Protein AF-A0A847D1X9-F1 (afdb_monomer)

Secondary structure (DSSP, 8-state):
-------SS--GGG-EEEEETTEEEEE-PPPPPP------PPP--

InterPro domains:
  IPR002068 Alpha crystallin/Hsp20 domain [PF00011] (1-44)
  IPR002068 Alpha crystallin/Hsp20 domain [PS01031] (1-45)
  IPR008978 HSP20-like chaperone [G3DSA:2.60.40.790] (1-45)
  IPR008978 HSP20-like chaperone [SSF49764] (1-37)

Organism: NCBI:txid82803

Solvent-accessible surface area (backbone atoms only — not comparable to full-atom values): 3425 Å² total; per-residue (Å²): 140,88,87,79,89,77,70,86,88,62,54,78,88,59,54,46,76,50,78,54,97,93,41,80,46,75,46,68,79,77,79,77,74,72,77,71,72,72,84,77,80,80,87,85,134

Structure (mmCIF, N/CA/C/O backbone):
data_AF-A0A847D1X9-F1
#
_entry.id   AF-A0A847D1X9-F1
#
loop_
_atom_site.group_PDB
_atom_site.id
_atom_site.type_symbol
_atom_site.label_atom_id
_atom_site.label_alt_id
_atom_site.label_comp_id
_atom_site.label_asym_id
_atom_site.label_entity_id
_atom_site.label_seq_id
_atom_site.pdbx_PDB_ins_code
_atom_site.Cartn_x
_atom_site.Cartn_y
_atom_site.Cartn_z
_atom_site.occupancy
_atom_site.B_iso_or_equiv
_atom_site.auth_seq_id
_atom_site.auth_comp_id
_atom_site.auth_asym_id
_atom_site.auth_atom_id
_atom_site.pdbx_PDB_model_num
ATOM 1 N N . SER A 1 1 ? 15.257 -1.145 -0.485 1.00 78.06 1 SER A N 1
ATOM 2 C CA . SER A 1 1 ? 13.900 -1.719 -0.591 1.00 78.06 1 SER A CA 1
ATOM 3 C C . SER A 1 1 ? 12.890 -0.678 -0.124 1.00 78.06 1 SER A C 1
ATOM 5 O O . SER A 1 1 ? 13.277 0.249 0.579 1.00 78.06 1 SER A O 1
ATOM 7 N N . ARG A 1 2 ? 11.627 -0.766 -0.557 1.00 91.44 2 ARG A N 1
ATOM 8 C CA . ARG A 1 2 ? 10.528 0.082 -0.066 1.00 91.44 2 ARG A CA 1
ATOM 9 C C . ARG A 1 2 ? 9.434 -0.844 0.444 1.00 91.44 2 ARG A C 1
ATOM 11 O O . ARG A 1 2 ? 9.096 -1.792 -0.256 1.00 91.44 2 ARG A O 1
ATOM 18 N N . SER A 1 3 ? 8.898 -0.548 1.618 1.00 93.94 3 SER A N 1
ATOM 19 C CA . SER A 1 3 ? 7.816 -1.309 2.234 1.00 93.94 3 SER A CA 1
ATOM 20 C C . SER A 1 3 ? 6.826 -0.327 2.840 1.00 93.94 3 SER A C 1
ATOM 22 O O . SER A 1 3 ? 7.237 0.675 3.425 1.00 93.94 3 SER A O 1
ATOM 24 N N . PHE A 1 4 ? 5.537 -0.610 2.692 1.00 91.31 4 PHE A N 1
ATOM 25 C CA . PHE A 1 4 ? 4.455 0.218 3.212 1.00 91.31 4 PHE A CA 1
ATOM 26 C C . PHE A 1 4 ? 3.456 -0.684 3.926 1.00 91.31 4 PHE A C 1
ATOM 28 O O . PHE A 1 4 ? 3.088 -1.733 3.404 1.00 91.31 4 PHE A O 1
ATOM 35 N N . TYR A 1 5 ? 3.027 -0.278 5.117 1.00 92.31 5 TYR A N 1
ATOM 36 C CA . TYR A 1 5 ? 1.923 -0.935 5.803 1.00 92.31 5 TYR A CA 1
ATOM 37 C C . TYR A 1 5 ? 0.603 -0.431 5.219 1.00 92.31 5 TYR A C 1
ATOM 39 O O . TYR A 1 5 ? 0.386 0.778 5.144 1.00 92.31 5 TYR A O 1
ATOM 47 N N . VAL A 1 6 ? -0.259 -1.355 4.803 1.00 89.94 6 VAL A N 1
ATOM 48 C CA . VAL A 1 6 ? -1.512 -1.055 4.090 1.00 89.94 6 VAL A CA 1
ATOM 49 C C . VAL A 1 6 ? -2.767 -1.397 4.896 1.00 89.94 6 VAL A C 1
ATOM 51 O O . VAL A 1 6 ? -3.868 -1.320 4.370 1.00 89.94 6 VAL A O 1
ATOM 54 N N . GLY A 1 7 ? -2.622 -1.727 6.182 1.00 89.44 7 GLY A N 1
ATOM 55 C CA . GLY A 1 7 ? -3.732 -2.169 7.027 1.00 89.44 7 GLY A CA 1
ATOM 56 C C . GLY A 1 7 ? -3.874 -3.690 7.064 1.00 89.44 7 GLY A C 1
ATOM 57 O O . GLY A 1 7 ? -3.101 -4.415 6.441 1.00 89.44 7 GLY A O 1
ATOM 58 N N . LYS A 1 8 ? -4.841 -4.171 7.852 1.00 89.00 8 LYS A N 1
ATOM 59 C CA . LYS A 1 8 ? -5.099 -5.612 8.040 1.00 89.00 8 LYS A CA 1
ATOM 60 C C . LYS A 1 8 ? -6.225 -6.138 7.157 1.00 89.00 8 LYS A C 1
ATOM 62 O O . LYS A 1 8 ? -6.324 -7.346 6.984 1.00 89.00 8 LYS A O 1
ATOM 67 N N . SER A 1 9 ? -7.071 -5.249 6.641 1.00 89.88 9 SER A N 1
ATOM 68 C CA . SER A 1 9 ? -8.260 -5.623 5.867 1.00 89.88 9 SER A CA 1
ATOM 69 C C . SER A 1 9 ? -8.002 -5.660 4.360 1.00 89.88 9 SER A C 1
ATOM 71 O O . SER A 1 9 ? -8.910 -5.983 3.604 1.00 89.88 9 SER A O 1
ATOM 73 N N . ILE A 1 10 ? -6.789 -5.303 3.928 1.00 91.25 10 ILE A N 1
ATOM 74 C CA . ILE A 1 10 ? -6.363 -5.334 2.529 1.00 91.25 10 ILE A CA 1
ATOM 75 C C . ILE A 1 10 ? -5.757 -6.699 2.228 1.00 91.25 10 ILE A C 1
ATOM 77 O O . ILE A 1 10 ? -4.823 -7.129 2.907 1.00 91.25 10 ILE A O 1
ATOM 81 N N . THR A 1 11 ? -6.272 -7.353 1.194 1.00 93.00 11 THR A N 1
ATOM 82 C CA . THR A 1 11 ? -5.737 -8.613 0.673 1.00 93.00 11 THR A CA 1
ATOM 83 C C . THR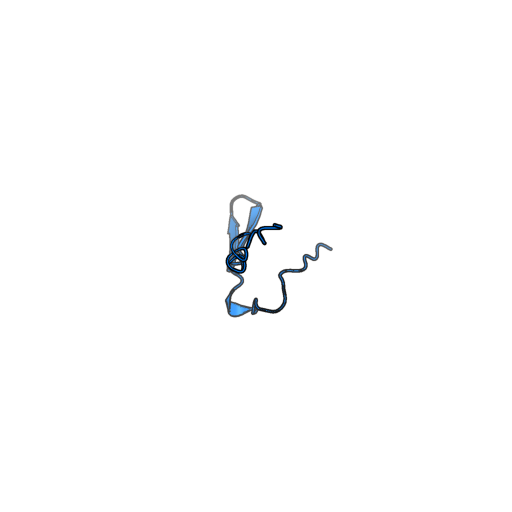 A 1 11 ? -4.859 -8.370 -0.554 1.00 93.00 11 THR A C 1
ATOM 85 O O . THR A 1 11 ? -4.828 -7.269 -1.105 1.00 93.00 11 THR A O 1
ATOM 88 N N . GLU A 1 12 ? -4.119 -9.386 -0.995 1.00 90.81 12 GLU A N 1
ATOM 89 C CA . GLU A 1 12 ? -3.266 -9.275 -2.187 1.00 90.81 12 GLU A CA 1
ATOM 90 C C . GLU A 1 12 ? -4.081 -8.962 -3.455 1.00 90.81 12 GLU A C 1
ATOM 92 O O . GLU A 1 12 ? -3.648 -8.147 -4.270 1.00 90.81 12 GLU A O 1
ATOM 97 N N . ASP A 1 13 ? -5.293 -9.515 -3.568 1.00 94.56 13 ASP A N 1
ATOM 98 C CA . ASP A 1 13 ? -6.198 -9.313 -4.709 1.00 94.56 13 ASP A CA 1
ATOM 99 C C . ASP A 1 13 ? -6.717 -7.865 -4.824 1.00 94.56 13 ASP A C 1
ATOM 101 O O . ASP A 1 13 ? -7.096 -7.407 -5.907 1.00 94.56 13 ASP A O 1
ATOM 105 N N . ASP A 1 14 ? -6.702 -7.109 -3.722 1.00 92.50 14 ASP A N 1
ATOM 106 C CA . ASP A 1 14 ? -7.108 -5.700 -3.688 1.00 92.50 14 ASP A CA 1
ATOM 107 C C . ASP A 1 14 ? -6.035 -4.759 -4.262 1.00 92.50 14 ASP A C 1
ATOM 109 O O . ASP A 1 14 ? -6.317 -3.598 -4.589 1.00 92.50 14 ASP A O 1
ATOM 113 N N . ILE A 1 15 ? -4.791 -5.233 -4.385 1.00 93.81 15 ILE A N 1
ATOM 114 C CA . ILE A 1 15 ? -3.644 -4.427 -4.797 1.00 93.81 15 ILE A CA 1
ATOM 115 C C . ILE A 1 15 ? -3.520 -4.452 -6.320 1.00 93.81 15 ILE A C 1
ATOM 117 O O . ILE A 1 15 ? -3.256 -5.47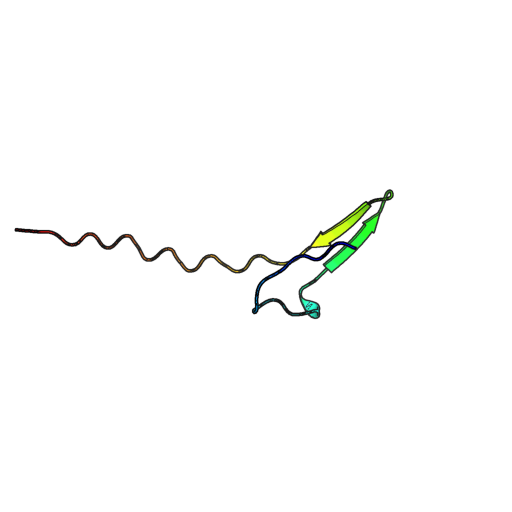9 -6.940 1.00 93.81 15 ILE A O 1
ATOM 121 N N . LYS A 1 16 ? -3.628 -3.279 -6.949 1.00 96.38 16 LYS A N 1
ATOM 122 C CA . LYS A 1 16 ? -3.440 -3.127 -8.400 1.00 96.38 16 LYS A CA 1
ATOM 123 C C . LYS A 1 16 ? -2.133 -2.410 -8.692 1.00 96.38 16 LYS A C 1
ATOM 125 O O . LYS A 1 16 ? -1.861 -1.363 -8.109 1.00 96.38 16 LYS A O 1
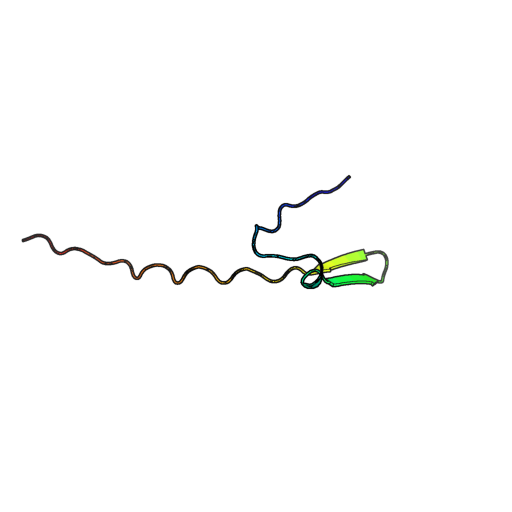ATOM 130 N N . ALA A 1 17 ? -1.348 -2.923 -9.634 1.00 96.62 17 ALA A N 1
ATOM 131 C CA . ALA A 1 17 ? -0.088 -2.312 -10.045 1.00 96.62 17 ALA A CA 1
ATOM 132 C C . ALA A 1 17 ? -0.022 -2.106 -11.563 1.00 96.62 17 ALA A C 1
ATOM 134 O O . ALA A 1 17 ? -0.507 -2.928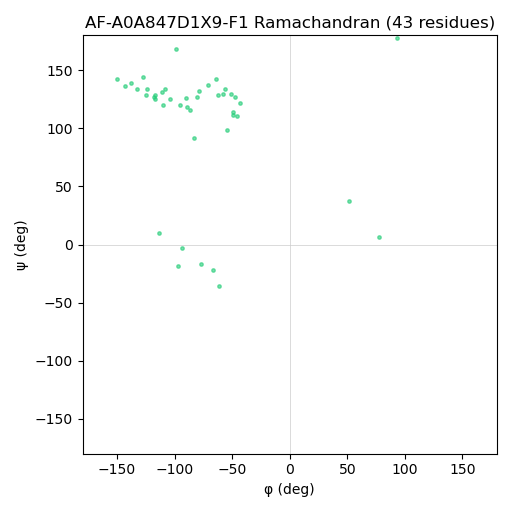 -12.339 1.00 96.62 17 ALA A O 1
ATOM 135 N N . LYS A 1 18 ? 0.597 -1.003 -11.990 1.00 98.06 18 LYS A N 1
ATOM 136 C CA . LYS A 1 18 ? 0.860 -0.692 -13.399 1.00 98.06 18 LYS A CA 1
ATOM 137 C C . LYS A 1 18 ? 2.214 -0.009 -13.540 1.00 98.06 18 LYS A C 1
ATOM 139 O O . LYS 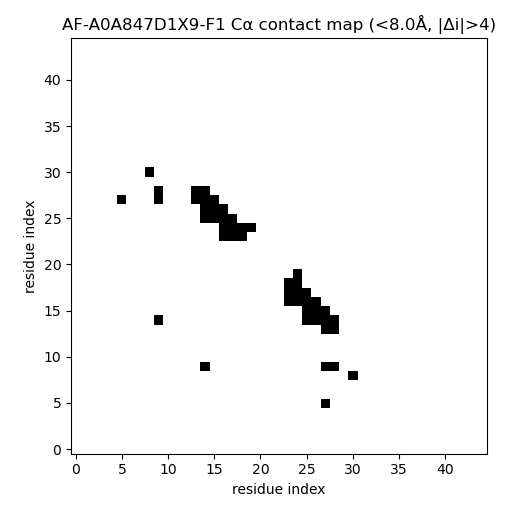A 1 18 ? 2.520 0.905 -12.778 1.00 98.06 18 LYS A O 1
ATOM 144 N N . PHE A 1 19 ? 3.000 -0.416 -14.533 1.00 97.94 19 PHE A N 1
ATOM 145 C CA . PHE A 1 19 ? 4.237 0.263 -14.911 1.00 97.94 19 PHE A CA 1
ATOM 146 C C . PHE A 1 19 ? 4.061 0.941 -16.268 1.00 97.94 19 PHE A C 1
ATOM 148 O O . PHE A 1 19 ? 3.757 0.283 -17.259 1.00 97.94 19 PHE A O 1
ATOM 155 N N . GLU A 1 20 ? 4.217 2.260 -16.309 1.00 98.25 20 GLU A N 1
ATOM 156 C CA . GLU A 1 20 ? 4.074 3.050 -17.533 1.00 98.25 20 GLU A CA 1
ATOM 157 C C . GLU A 1 20 ? 4.973 4.287 -17.481 1.00 98.25 20 GLU A C 1
ATOM 159 O O . GLU A 1 20 ? 5.139 4.893 -16.424 1.00 98.25 20 GLU A O 1
ATOM 164 N N . ASN A 1 21 ? 5.565 4.666 -18.619 1.00 97.56 21 ASN A N 1
ATOM 165 C CA . ASN A 1 21 ? 6.420 5.855 -18.755 1.00 97.56 21 ASN A CA 1
ATOM 166 C C . ASN A 1 21 ? 7.550 5.942 -17.704 1.00 97.56 21 ASN A C 1
ATOM 168 O O . ASN A 1 21 ? 7.854 7.018 -17.197 1.00 97.56 21 ASN A O 1
ATOM 172 N N . GLY A 1 22 ? 8.147 4.800 -17.340 1.00 98.06 22 GLY A N 1
ATOM 173 C CA . GLY A 1 22 ? 9.208 4.729 -16.328 1.00 98.06 22 GLY A CA 1
ATOM 174 C C . GLY A 1 22 ? 8.726 4.819 -14.874 1.00 98.06 22 GLY A C 1
ATOM 175 O O . GLY A 1 22 ? 9.554 4.867 -13.967 1.00 98.06 22 GLY A O 1
ATOM 176 N N . VAL A 1 23 ? 7.411 4.824 -14.627 1.00 97.75 23 VAL A N 1
ATOM 177 C CA . VAL A 1 23 ? 6.818 4.981 -13.292 1.00 97.75 23 VAL A CA 1
ATOM 178 C C . VAL A 1 23 ? 6.011 3.743 -12.904 1.00 97.75 23 VAL A C 1
ATOM 180 O O . VAL A 1 23 ? 5.091 3.333 -13.611 1.00 97.75 23 VAL A O 1
ATOM 183 N N . LEU A 1 24 ? 6.320 3.179 -11.732 1.00 96.94 24 LEU A N 1
ATOM 184 C CA . LEU A 1 24 ? 5.515 2.140 -11.090 1.00 96.94 24 LEU A CA 1
ATOM 185 C C . LEU A 1 24 ? 4.414 2.790 -10.245 1.00 96.94 24 LEU A C 1
ATOM 187 O O . LEU A 1 24 ? 4.701 3.471 -9.261 1.00 96.94 24 LEU A O 1
ATOM 191 N N . LYS A 1 25 ? 3.155 2.563 -10.616 1.00 96.69 25 LYS A N 1
ATOM 192 C CA . LYS A 1 25 ? 1.968 2.989 -9.869 1.00 96.69 25 LYS A CA 1
ATOM 193 C C . LYS A 1 25 ? 1.361 1.786 -9.159 1.00 96.69 25 LYS A C 1
ATOM 195 O O . LYS A 1 25 ? 1.038 0.794 -9.805 1.00 96.69 25 LYS A O 1
ATOM 200 N N . ILE A 1 26 ? 1.180 1.897 -7.847 1.00 95.44 26 ILE A N 1
ATOM 201 C CA . ILE A 1 26 ? 0.509 0.896 -7.008 1.00 95.44 26 ILE A CA 1
ATOM 202 C C . ILE A 1 26 ? -0.734 1.562 -6.415 1.00 95.44 26 ILE A C 1
ATOM 204 O O . ILE A 1 26 ? -0.652 2.666 -5.883 1.00 95.44 26 ILE A O 1
ATOM 208 N N . SER A 1 27 ? -1.892 0.925 -6.556 1.00 94.81 27 SER A N 1
ATOM 209 C CA . SER A 1 27 ? -3.185 1.383 -6.052 1.00 94.81 27 SER A CA 1
ATOM 210 C C . SER A 1 27 ? -3.708 0.396 -5.022 1.00 94.81 27 SER A C 1
ATOM 212 O O . SER A 1 27 ? -3.830 -0.793 -5.306 1.00 94.81 27 SER A O 1
ATOM 214 N N . VAL A 1 28 ? -4.023 0.919 -3.841 1.00 94.19 28 VAL A N 1
ATOM 215 C CA . VAL A 1 28 ? -4.582 0.175 -2.712 1.00 94.19 28 VAL A CA 1
ATOM 216 C C . VAL A 1 28 ? -5.881 0.876 -2.306 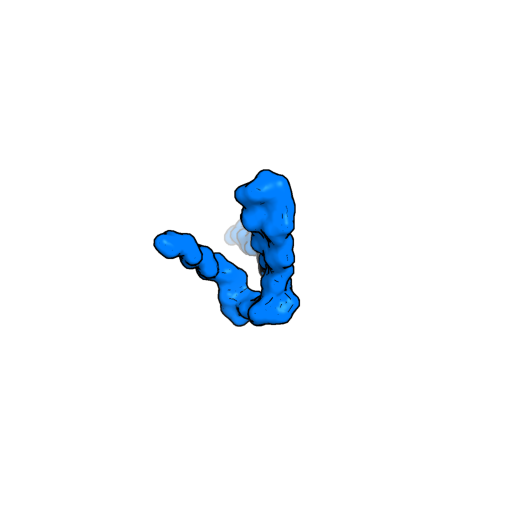1.00 94.19 28 VAL A C 1
ATOM 218 O O . VAL A 1 28 ? -5.866 2.106 -2.162 1.00 94.19 28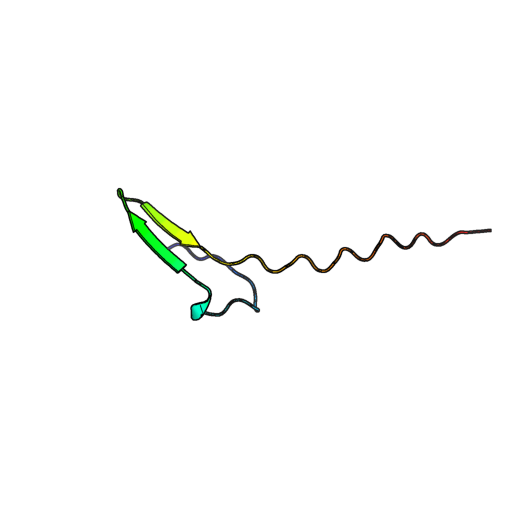 VAL A O 1
ATOM 221 N N . PRO A 1 29 ? -7.012 0.161 -2.173 1.00 91.94 29 PRO A N 1
ATOM 222 C CA . PRO A 1 29 ? -8.262 0.778 -1.758 1.00 91.94 29 PRO A CA 1
ATOM 223 C C . PRO A 1 29 ? -8.133 1.316 -0.332 1.00 91.94 29 PRO A C 1
ATOM 225 O O . PRO A 1 29 ? -7.477 0.727 0.523 1.00 91.94 29 PRO A O 1
ATOM 228 N N . LYS A 1 30 ? -8.748 2.470 -0.072 1.00 84.69 30 LYS A N 1
ATOM 229 C CA . LYS A 1 30 ? -8.786 3.029 1.280 1.00 84.69 30 LYS A CA 1
ATOM 230 C C . LYS A 1 30 ? -9.849 2.300 2.088 1.00 84.69 30 LYS A C 1
ATOM 232 O O . LYS A 1 30 ? -10.988 2.186 1.633 1.00 84.69 30 LYS A O 1
ATOM 237 N N . GLU A 1 31 ? -9.495 1.877 3.297 1.00 75.69 31 GLU A N 1
ATOM 238 C CA . GLU A 1 31 ? -10.493 1.487 4.289 1.00 75.69 31 GLU A CA 1
ATOM 239 C C . GLU A 1 31 ? -11.446 2.672 4.504 1.00 75.69 31 GLU A C 1
ATOM 241 O O . GLU A 1 31 ? -11.013 3.828 4.601 1.00 75.69 31 GLU A O 1
ATOM 246 N N . LYS A 1 32 ? -12.758 2.405 4.516 1.00 69.44 32 LYS A N 1
ATOM 247 C CA . LYS A 1 32 ? -13.736 3.439 4.856 1.00 69.44 32 LYS A CA 1
ATOM 248 C C . LYS A 1 32 ? -13.382 3.944 6.256 1.00 69.44 32 LYS A C 1
ATOM 250 O O . LYS A 1 32 ? -13.228 3.108 7.149 1.00 69.44 32 LYS A O 1
ATOM 255 N N . PRO A 1 33 ? -13.257 5.266 6.470 1.00 68.00 33 PRO A N 1
ATOM 256 C CA . PRO A 1 33 ? -13.199 5.788 7.823 1.00 68.00 33 PRO A CA 1
ATOM 257 C C . PRO A 1 33 ? -14.390 5.201 8.574 1.00 68.00 33 PRO A C 1
ATO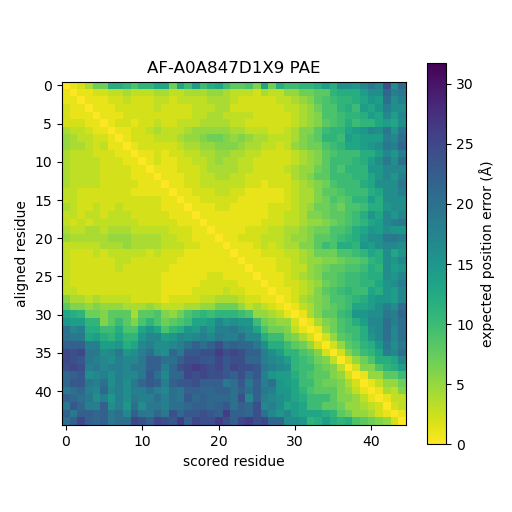M 259 O O . PRO A 1 33 ? -15.508 5.253 8.051 1.00 68.00 33 PRO A O 1
ATOM 262 N N . ALA A 1 34 ? -14.157 4.612 9.750 1.00 64.75 34 ALA A N 1
ATOM 263 C CA . ALA A 1 34 ? -15.255 4.347 10.667 1.00 64.75 34 ALA A CA 1
ATOM 264 C C . ALA A 1 34 ? -16.052 5.649 10.747 1.00 64.75 34 ALA A C 1
ATOM 266 O O . ALA A 1 34 ? -15.430 6.703 10.920 1.00 64.75 34 ALA A O 1
ATOM 267 N N . GLU A 1 35 ? -17.368 5.591 10.508 1.00 63.97 35 GLU A N 1
ATOM 268 C CA . GLU A 1 35 ? -18.230 6.759 10.660 1.00 63.97 35 GLU A CA 1
ATOM 269 C C . GLU A 1 35 ? -17.848 7.390 11.986 1.00 63.97 35 GLU A C 1
ATOM 271 O O . GLU A 1 35 ? -17.975 6.758 13.037 1.00 63.97 35 GLU A O 1
ATOM 276 N N . ILE A 1 36 ? -17.233 8.571 11.898 1.00 63.12 36 ILE A N 1
ATOM 277 C CA . ILE A 1 36 ? -16.779 9.336 13.049 1.00 63.12 36 ILE A CA 1
ATOM 278 C C . 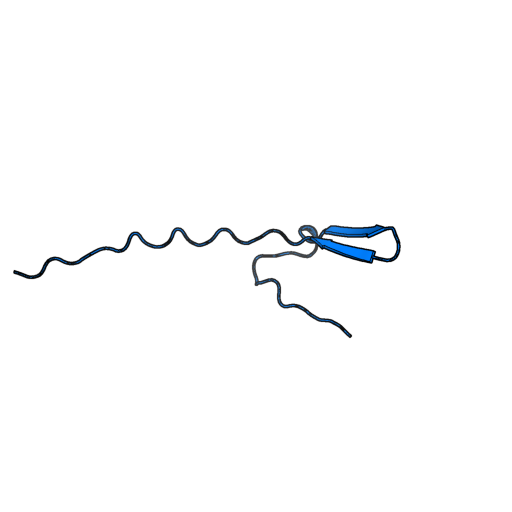ILE A 1 36 ? -17.986 9.359 13.963 1.00 63.12 36 ILE A C 1
ATOM 280 O O . ILE A 1 36 ? -19.020 9.900 13.565 1.00 63.12 36 ILE A O 1
ATOM 284 N N . ALA A 1 37 ? -17.886 8.672 15.106 1.00 62.66 37 ALA A N 1
ATOM 285 C CA . ALA A 1 37 ? -18.974 8.601 16.060 1.00 62.66 37 ALA A CA 1
ATOM 286 C C . ALA A 1 37 ? -19.426 10.042 16.263 1.00 62.66 37 ALA A C 1
ATOM 288 O O . ALA A 1 37 ? -18.607 10.870 16.676 1.00 62.66 37 ALA A O 1
ATOM 289 N N . GLN A 1 38 ? -20.659 10.353 15.840 1.00 64.56 38 GLN A N 1
ATOM 290 C CA . GLN A 1 38 ? -21.216 11.697 15.942 1.00 64.56 38 GLN A CA 1
ATOM 291 C C . GLN A 1 38 ? -20.852 12.206 17.326 1.00 64.56 38 GLN A C 1
ATOM 293 O O . GLN A 1 38 ? -21.137 11.508 18.301 1.00 64.56 38 GLN A O 1
ATOM 298 N N . THR A 1 39 ? -20.132 13.329 17.402 1.00 66.81 39 THR A N 1
ATOM 299 C CA . THR A 1 39 ? -19.628 13.868 18.664 1.00 66.81 39 THR A CA 1
ATOM 300 C C . THR A 1 39 ? -20.818 14.027 19.601 1.00 66.81 39 THR A C 1
ATOM 302 O O . THR A 1 39 ? -21.616 14.951 19.465 1.00 66.81 39 THR A O 1
ATOM 305 N N . LYS A 1 40 ? -21.008 13.048 20.490 1.00 71.50 40 LYS A N 1
ATOM 306 C CA . LYS A 1 40 ? -22.184 12.967 21.343 1.00 71.50 40 LYS A CA 1
ATOM 307 C C . LYS A 1 40 ? -21.893 13.868 22.528 1.00 71.50 40 LYS A C 1
ATOM 309 O O . LYS A 1 40 ? -21.241 13.455 23.482 1.00 71.50 40 LYS A O 1
ATOM 314 N N . TYR A 1 41 ? -22.292 15.129 22.411 1.00 76.44 41 TYR A N 1
ATOM 315 C CA . TYR A 1 41 ? -22.203 16.081 23.508 1.00 76.44 41 TYR A CA 1
ATOM 316 C C . TYR A 1 41 ? -23.091 15.592 24.657 1.00 76.44 41 TYR A C 1
ATOM 318 O O . TYR A 1 41 ? -24.256 15.254 24.445 1.00 76.44 41 TYR A O 1
ATOM 326 N N . ILE A 1 42 ? -22.527 15.519 25.861 1.00 79.06 42 ILE A N 1
ATOM 327 C CA . ILE A 1 42 ? -23.286 15.276 27.089 1.00 79.06 42 ILE A CA 1
ATOM 328 C C . ILE A 1 42 ? -23.582 16.650 27.691 1.00 79.06 42 ILE A C 1
ATOM 330 O O . ILE A 1 42 ? -22.656 17.413 27.964 1.00 79.06 42 ILE A O 1
ATOM 334 N N . SER A 1 43 ? -24.861 16.980 27.852 1.00 77.62 43 SER A N 1
ATOM 335 C CA . SER A 1 43 ? -25.300 18.190 28.552 1.00 77.62 43 SER A CA 1
ATOM 336 C C . SER A 1 43 ? -25.032 18.050 30.054 1.00 77.62 43 SER A C 1
ATOM 338 O O . SER A 1 43 ? -25.285 16.986 30.616 1.00 77.62 43 SER A O 1
ATOM 340 N N . ILE A 1 44 ? -24.531 19.109 30.694 1.00 73.00 44 ILE A N 1
ATOM 341 C CA . ILE A 1 44 ? -24.389 19.203 32.155 1.00 73.00 44 ILE A CA 1
ATOM 342 C C . ILE A 1 44 ? -25.402 20.248 32.647 1.00 73.00 44 ILE A C 1
ATOM 344 O O . ILE A 1 44 ? -25.467 21.327 32.055 1.00 73.00 44 ILE A O 1
ATOM 348 N N . GLU A 1 45 ? -26.178 19.906 33.680 1.00 69.31 45 GLU A N 1
ATOM 349 C CA . GLU A 1 45 ? -27.084 20.793 34.439 1.00 69.31 45 GLU A CA 1
ATOM 350 C C . GLU A 1 45 ? -26.481 21.109 35.813 1.00 69.31 45 GLU A C 1
ATOM 352 O O . GLU A 1 45 ? -25.907 20.175 36.426 1.00 69.31 45 GLU A O 1
#

Nearest PDB structures (foldseek):
  5l6l-assembly1_A  TM=4.569E-01  e=7.118E+00  Caulobacter vibrioides CB15
  5l6m-assembly2_I  TM=3.739E-01  e=4.726E+00  Caulobacter vibrioides CB15
  1b35-assembly1_B  TM=3.095E-01  e=6.209E+00  Cricket paralysis virus

Radius of gyration: 18.7 Å; Cα contacts (8 Å, |Δi|>4): 24; chains: 1; bounding box: 41×30×53 Å

Sequence (45 aa):
SRSFYVGKSITEDDIKAKFENGVLKISVPKEKPAEIAQTKYISIE

Mean predicted aligned error: 8.38 Å

Foldseek 3Di:
DDDDDQDDPWDPVQWDWDDDPNDIDIDHDDDDPDPPPPPDDDDDD

pLDDT: mean 85.39, std 12.04, range [62.66, 98.25]